Protein AF-A0A2T2R552-F1 (afdb_monomer_lite)

pLDDT: mean 92.94, std 11.58, range [40.0, 98.5]

Sequence (85 aa):
MRNLTITLTRLREEWRTDAEKQAKIQLVLNKIAAEEEIEPDEEELKKEVDAIKDEYESADEQQVRTYVATMLRNEKVFELLESQS

Structure (mmCI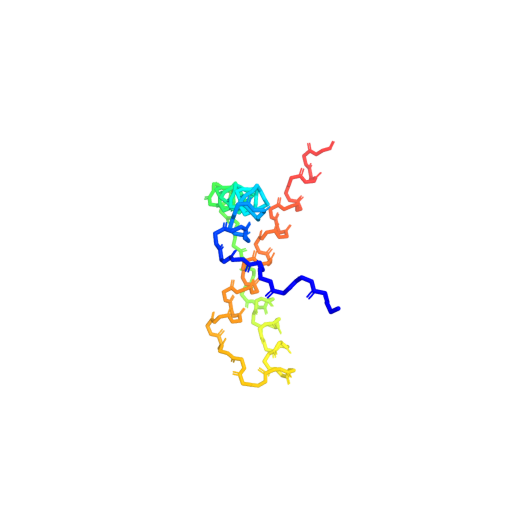F, N/CA/C/O backbone):
data_AF-A0A2T2R552-F1
#
_entry.id   AF-A0A2T2R552-F1
#
loop_
_atom_site.group_PDB
_atom_site.id
_atom_site.type_symbol
_atom_site.label_atom_id
_atom_site.label_alt_id
_atom_site.label_comp_id
_atom_site.label_asym_id
_atom_site.label_entity_id
_atom_site.label_seq_id
_atom_site.pdbx_PDB_ins_code
_atom_site.Cartn_x
_atom_site.Cartn_y
_atom_site.Cartn_z
_atom_site.occupancy
_atom_site.B_iso_or_equiv
_atom_site.auth_seq_id
_atom_site.auth_comp_id
_atom_site.auth_asym_id
_atom_site.auth_atom_id
_atom_site.pdbx_PDB_model_num
ATOM 1 N N . MET A 1 1 ? 27.005 15.249 -27.441 1.00 40.00 1 MET A N 1
ATOM 2 C CA . MET A 1 1 ? 26.276 13.982 -27.209 1.00 40.00 1 MET A CA 1
ATOM 3 C C . MET A 1 1 ? 26.223 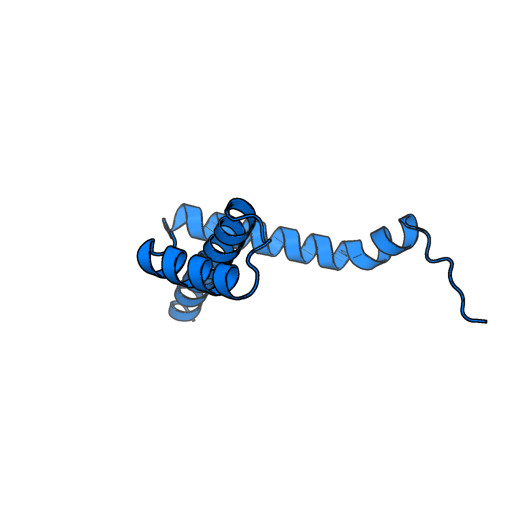13.757 -25.705 1.00 40.00 1 MET A C 1
ATOM 5 O O . MET A 1 1 ? 27.255 13.904 -25.067 1.00 40.00 1 MET A O 1
ATOM 9 N N . ARG A 1 2 ? 25.026 13.580 -25.130 1.00 47.19 2 ARG A N 1
ATOM 10 C CA . ARG A 1 2 ? 24.793 13.554 -23.671 1.00 47.19 2 ARG A CA 1
ATOM 11 C C . ARG A 1 2 ? 25.409 12.300 -23.041 1.00 47.19 2 ARG A C 1
ATOM 13 O O . ARG A 1 2 ? 25.344 11.233 -23.640 1.00 47.19 2 ARG A O 1
ATOM 20 N N . ASN A 1 3 ? 25.976 12.463 -21.847 1.00 51.94 3 ASN A N 1
ATOM 21 C CA . ASN A 1 3 ? 26.575 11.419 -21.012 1.00 51.94 3 ASN A CA 1
ATOM 22 C C . ASN A 1 3 ? 25.598 10.249 -20.796 1.00 51.94 3 ASN A C 1
ATOM 24 O O . ASN A 1 3 ? 24.663 10.370 -20.011 1.00 51.94 3 ASN A O 1
ATOM 28 N N . LEU A 1 4 ? 25.806 9.132 -21.496 1.00 58.97 4 LEU A N 1
ATOM 29 C CA . LEU A 1 4 ? 24.920 7.958 -21.502 1.00 58.97 4 LEU A CA 1
ATOM 30 C C . LEU A 1 4 ? 25.558 6.729 -20.836 1.00 58.97 4 LEU A C 1
ATOM 32 O O . LEU A 1 4 ? 25.359 5.599 -21.267 1.00 58.97 4 LEU A O 1
ATOM 36 N N . THR A 1 5 ? 26.298 6.935 -19.748 1.00 57.94 5 THR A N 1
ATOM 37 C CA . THR A 1 5 ? 26.854 5.817 -18.973 1.00 57.94 5 THR A CA 1
ATOM 38 C C . THR A 1 5 ? 26.539 5.996 -17.496 1.00 57.94 5 THR A C 1
ATOM 40 O O . THR A 1 5 ? 27.427 6.166 -16.666 1.00 57.94 5 THR A O 1
ATOM 43 N N . ILE A 1 6 ? 25.250 6.002 -17.148 1.00 65.56 6 ILE A N 1
ATOM 44 C CA . ILE A 1 6 ? 24.875 5.751 -15.756 1.00 65.56 6 ILE A CA 1
ATOM 45 C C . ILE A 1 6 ? 25.060 4.249 -15.539 1.00 65.56 6 ILE A C 1
ATOM 47 O O . ILE A 1 6 ? 24.258 3.433 -15.985 1.00 65.56 6 ILE A O 1
ATOM 51 N N . THR A 1 7 ? 26.178 3.869 -14.929 1.00 85.25 7 THR A N 1
ATOM 52 C CA . THR A 1 7 ? 26.446 2.475 -14.567 1.00 85.25 7 THR A CA 1
ATOM 53 C C . THR A 1 7 ? 25.401 2.007 -13.551 1.00 85.25 7 THR A C 1
ATOM 55 O O . THR A 1 7 ? 25.022 2.774 -12.669 1.00 85.25 7 THR A O 1
ATOM 58 N N . LEU A 1 8 ? 24.973 0.740 -13.616 1.00 84.88 8 LEU A N 1
ATOM 59 C CA . LEU A 1 8 ? 24.002 0.149 -12.676 1.00 84.88 8 LEU A CA 1
ATOM 60 C C . LEU A 1 8 ? 24.336 0.420 -11.197 1.00 84.88 8 LEU A C 1
ATOM 62 O O . LEU A 1 8 ? 23.433 0.617 -10.390 1.00 84.88 8 LEU A O 1
ATOM 66 N N . THR A 1 9 ? 25.622 0.459 -10.838 1.00 87.06 9 THR A N 1
ATOM 67 C CA . THR A 1 9 ? 26.091 0.811 -9.487 1.00 87.06 9 THR A CA 1
ATOM 68 C C . THR A 1 9 ? 25.642 2.206 -9.065 1.00 87.06 9 THR A C 1
ATOM 70 O O . THR A 1 9 ? 25.101 2.369 -7.978 1.00 87.06 9 THR A O 1
ATOM 73 N N . ARG A 1 10 ? 25.788 3.190 -9.954 1.00 89.38 10 ARG A N 1
ATOM 74 C CA . ARG A 1 10 ? 25.416 4.578 -9.686 1.00 89.38 10 ARG A CA 1
ATOM 75 C C . ARG A 1 10 ? 23.900 4.740 -9.554 1.00 89.38 10 ARG A C 1
ATOM 77 O O . ARG A 1 10 ? 23.458 5.415 -8.637 1.00 89.38 10 ARG A O 1
ATOM 84 N N . LEU A 1 11 ? 23.110 4.064 -10.398 1.00 90.44 11 LEU A N 1
ATOM 85 C CA . LEU A 1 11 ? 21.643 4.045 -10.248 1.00 90.44 11 LEU A CA 1
ATOM 86 C C . LEU A 1 11 ? 21.219 3.481 -8.888 1.00 90.44 11 LEU A C 1
ATOM 88 O O . LEU A 1 11 ? 20.338 4.033 -8.238 1.00 90.44 11 LEU A O 1
ATOM 92 N N . ARG A 1 12 ? 21.856 2.394 -8.435 1.00 89.56 12 ARG A N 1
ATOM 93 C CA . ARG A 1 12 ? 21.559 1.806 -7.121 1.00 89.56 12 ARG A CA 1
ATOM 94 C C . ARG A 1 12 ? 21.892 2.749 -5.975 1.00 89.56 12 ARG A C 1
ATOM 96 O O . ARG A 1 12 ? 21.126 2.803 -5.025 1.00 89.56 12 ARG A O 1
ATOM 103 N N . GLU A 1 13 ? 23.016 3.455 -6.048 1.00 92.75 13 GLU A N 1
ATOM 104 C CA . GLU A 1 13 ? 23.405 4.439 -5.033 1.00 92.75 13 GLU A CA 1
ATOM 105 C C . GLU A 1 13 ? 22.431 5.619 -4.997 1.00 92.75 13 GLU A C 1
ATOM 107 O O . GLU A 1 13 ? 21.970 5.991 -3.921 1.00 92.75 13 GLU A O 1
ATOM 112 N N . GLU A 1 14 ? 22.067 6.153 -6.166 1.00 93.00 14 GLU A N 1
ATOM 113 C CA . GLU A 1 14 ? 21.135 7.278 -6.291 1.00 93.00 14 GLU A CA 1
ATOM 114 C C . GLU A 1 14 ? 19.730 6.918 -5.777 1.00 93.00 14 GLU A C 1
ATOM 116 O O . GLU A 1 14 ? 19.113 7.721 -5.082 1.00 93.00 14 GLU A O 1
ATOM 121 N N . TRP A 1 15 ? 19.232 5.707 -6.050 1.00 95.56 15 TRP A N 1
ATOM 122 C CA . TRP A 1 15 ? 17.882 5.282 -5.643 1.00 95.56 15 TRP A CA 1
ATOM 123 C C . TRP A 1 15 ? 17.809 4.637 -4.259 1.00 95.56 15 TRP A C 1
ATOM 125 O O . TRP A 1 15 ? 16.714 4.343 -3.777 1.00 95.56 15 TRP A O 1
ATOM 135 N N . ARG A 1 16 ? 18.949 4.395 -3.602 1.00 95.62 16 ARG A N 1
ATOM 136 C CA . ARG A 1 16 ? 18.996 3.659 -2.332 1.00 95.62 16 ARG A CA 1
ATOM 137 C C . ARG A 1 16 ? 18.118 4.298 -1.263 1.00 95.62 16 ARG A C 1
ATOM 139 O O .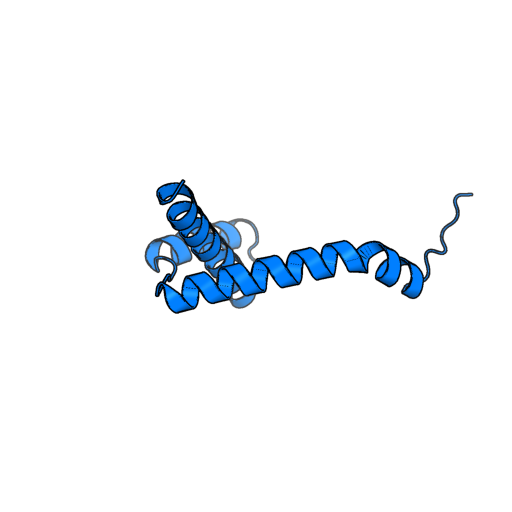 ARG A 1 16 ? 17.350 3.596 -0.614 1.00 95.62 16 ARG A O 1
ATOM 146 N N . THR A 1 17 ? 18.219 5.612 -1.093 1.00 96.69 17 THR A N 1
ATOM 147 C CA . THR A 1 17 ? 17.481 6.340 -0.053 1.00 96.69 17 THR A CA 1
ATOM 148 C C . THR A 1 17 ? 15.969 6.237 -0.256 1.00 96.69 17 THR A C 1
ATOM 150 O O . THR A 1 17 ? 15.237 5.972 0.698 1.00 96.69 17 THR A O 1
ATOM 153 N N . ASP A 1 18 ? 15.500 6.379 -1.496 1.00 97.25 18 ASP A N 1
ATOM 154 C CA . ASP A 1 18 ? 14.074 6.292 -1.822 1.00 97.25 18 ASP A CA 1
ATOM 155 C C . ASP A 1 18 ? 13.555 4.859 -1.685 1.00 97.25 18 ASP A C 1
ATOM 157 O O . ASP A 1 18 ? 12.492 4.638 -1.103 1.00 97.25 18 ASP A O 1
ATOM 161 N N . ALA A 1 19 ? 14.335 3.869 -2.129 1.00 97.06 19 ALA A N 1
ATOM 162 C CA . ALA A 1 19 ? 14.006 2.458 -1.957 1.00 97.06 19 ALA A CA 1
ATOM 163 C C . ALA A 1 19 ? 13.933 2.063 -0.472 1.00 97.06 19 ALA A C 1
ATOM 165 O O . ALA A 1 19 ? 13.008 1.363 -0.061 1.00 97.06 19 ALA A O 1
ATOM 166 N N . GLU A 1 20 ? 14.870 2.541 0.354 1.00 98.12 20 GLU A N 1
ATOM 167 C CA . GLU A 1 20 ? 14.850 2.319 1.802 1.00 98.12 20 GLU A CA 1
ATOM 168 C C . GLU A 1 20 ? 13.633 2.978 2.460 1.00 98.12 20 GLU A C 1
ATOM 170 O O . GLU A 1 20 ? 13.003 2.372 3.331 1.00 98.12 20 GLU A O 1
ATOM 175 N N . LYS A 1 21 ? 13.270 4.197 2.043 1.00 98.06 21 LYS A N 1
ATOM 176 C CA . LYS A 1 21 ? 12.060 4.877 2.520 1.00 98.06 21 LYS A CA 1
ATOM 177 C C . LYS A 1 21 ? 10.805 4.082 2.155 1.00 98.06 21 LYS A C 1
ATOM 179 O O . LYS A 1 21 ? 9.985 3.825 3.033 1.00 98.06 21 LYS A O 1
ATOM 184 N N . GLN A 1 22 ? 10.687 3.646 0.902 1.00 97.44 22 GLN A N 1
ATOM 185 C CA . GLN A 1 22 ? 9.543 2.869 0.426 1.00 97.44 22 GLN A CA 1
ATOM 186 C C . GLN A 1 22 ? 9.418 1.532 1.164 1.00 97.44 22 GLN A C 1
ATOM 188 O O . GLN A 1 22 ? 8.330 1.171 1.609 1.00 97.44 22 GLN A O 1
ATOM 193 N N . ALA A 1 23 ? 10.534 0.822 1.355 1.00 97.75 23 ALA A N 1
ATOM 194 C CA . ALA A 1 23 ? 10.552 -0.438 2.089 1.00 97.75 23 ALA A CA 1
ATOM 195 C C . ALA A 1 23 ? 10.089 -0.253 3.539 1.00 97.75 23 ALA A C 1
ATOM 197 O O . ALA A 1 23 ? 9.264 -1.023 4.026 1.00 97.75 23 ALA A O 1
ATOM 198 N N . LYS A 1 24 ? 10.571 0.792 4.224 1.00 98.38 24 LYS A N 1
ATOM 199 C CA . LYS A 1 24 ? 10.146 1.105 5.595 1.00 98.38 24 LYS A CA 1
ATOM 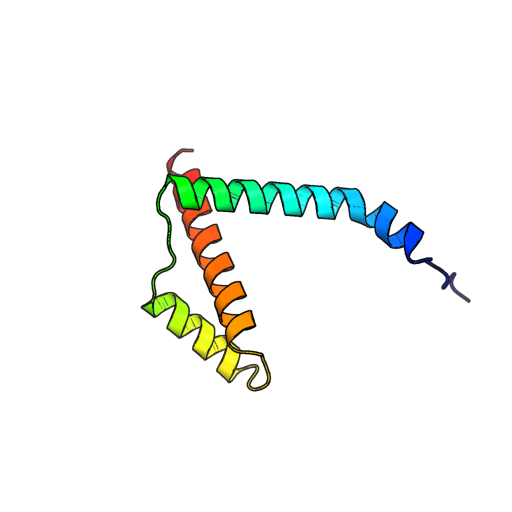200 C C . LYS A 1 24 ? 8.655 1.417 5.670 1.00 98.38 24 LYS A C 1
ATOM 202 O O . LYS A 1 24 ? 7.987 0.868 6.537 1.00 98.38 24 LYS A O 1
ATOM 207 N N . ILE A 1 25 ? 8.137 2.246 4.761 1.00 97.94 25 ILE A N 1
ATOM 208 C CA . ILE A 1 25 ? 6.705 2.576 4.711 1.00 97.94 25 ILE A CA 1
ATOM 209 C C . ILE A 1 25 ? 5.881 1.300 4.539 1.00 97.94 25 ILE A C 1
ATOM 211 O O . ILE A 1 25 ? 4.996 1.042 5.347 1.00 97.94 25 ILE A O 1
ATOM 215 N N . GLN A 1 26 ? 6.210 0.460 3.555 1.00 97.56 26 GLN A N 1
ATOM 216 C CA . GLN A 1 26 ? 5.441 -0.759 3.312 1.00 97.56 26 GLN A CA 1
ATOM 217 C C . GLN A 1 26 ? 5.505 -1.733 4.496 1.00 97.56 26 GLN A C 1
ATOM 219 O O . GLN A 1 26 ? 4.495 -2.342 4.837 1.00 97.56 26 GLN A O 1
ATOM 224 N N . LEU A 1 27 ? 6.666 -1.872 5.148 1.00 98.31 27 LEU A N 1
ATOM 225 C CA . LEU A 1 27 ? 6.801 -2.704 6.347 1.00 98.31 27 LEU A CA 1
ATOM 226 C C . LEU A 1 27 ? 5.929 -2.195 7.499 1.00 98.31 27 LEU A C 1
ATOM 228 O O . LEU A 1 27 ? 5.292 -3.003 8.170 1.00 98.31 27 LEU A O 1
ATOM 232 N N . VAL A 1 28 ? 5.879 -0.878 7.711 1.00 98.38 28 VAL A N 1
ATOM 233 C CA . VAL A 1 28 ? 5.039 -0.262 8.747 1.00 98.38 28 VAL A CA 1
ATOM 234 C C . VAL A 1 28 ? 3.556 -0.454 8.432 1.00 98.38 28 VAL A C 1
ATOM 236 O O . VAL A 1 28 ? 2.829 -0.939 9.291 1.00 98.38 28 VAL A O 1
ATOM 239 N N . LEU A 1 29 ? 3.114 -0.166 7.203 1.00 98.25 29 LEU A N 1
ATOM 240 C CA . LEU A 1 29 ? 1.715 -0.354 6.793 1.00 98.25 29 LEU A CA 1
ATOM 241 C C . LEU A 1 29 ? 1.278 -1.819 6.925 1.00 98.25 29 LEU A C 1
ATOM 243 O O . LEU A 1 29 ? 0.217 -2.097 7.474 1.00 98.25 29 LEU A O 1
ATOM 247 N N . ASN A 1 30 ? 2.125 -2.763 6.501 1.00 97.50 30 ASN A N 1
ATOM 248 C CA . ASN A 1 30 ? 1.853 -4.194 6.655 1.00 97.50 30 ASN A CA 1
ATOM 249 C C . ASN A 1 30 ? 1.740 -4.601 8.125 1.00 97.50 30 ASN A C 1
ATOM 251 O O . ASN A 1 30 ? 0.917 -5.446 8.466 1.00 97.50 30 ASN A O 1
ATOM 255 N N . LYS A 1 31 ? 2.594 -4.035 8.985 1.00 98.50 31 LYS A N 1
ATOM 256 C CA . LYS A 1 31 ? 2.593 -4.341 10.413 1.00 98.50 31 LYS A CA 1
ATOM 257 C C . LYS A 1 31 ? 1.323 -3.828 11.088 1.00 98.50 31 LYS A C 1
ATOM 259 O O . LYS A 1 31 ? 0.726 -4.593 11.833 1.00 98.50 31 LYS A O 1
ATOM 264 N N . ILE A 1 32 ? 0.903 -2.600 10.778 1.00 98.38 32 ILE A N 1
ATOM 265 C CA . ILE A 1 32 ? -0.353 -2.026 11.281 1.00 98.38 32 ILE A CA 1
ATOM 266 C C . ILE A 1 32 ? -1.535 -2.871 10.812 1.00 98.38 32 ILE A C 1
ATOM 268 O O . ILE A 1 32 ? -2.317 -3.321 11.637 1.00 98.38 32 ILE A O 1
ATOM 272 N N . ALA A 1 33 ? -1.622 -3.168 9.512 1.00 98.25 33 ALA A N 1
ATOM 273 C CA . ALA A 1 33 ? -2.721 -3.973 8.987 1.00 98.25 33 ALA A CA 1
ATOM 274 C C . ALA A 1 33 ? -2.821 -5.353 9.657 1.00 98.25 33 ALA A C 1
ATOM 276 O O . ALA A 1 33 ? -3.917 -5.816 9.938 1.00 98.25 33 ALA A O 1
ATOM 277 N N . ALA A 1 34 ? -1.685 -5.994 9.950 1.00 98.12 34 ALA A N 1
ATOM 278 C CA . ALA A 1 34 ? -1.668 -7.281 10.639 1.00 98.12 34 ALA A CA 1
ATOM 279 C C . ALA A 1 34 ? -2.063 -7.192 12.125 1.00 98.12 34 ALA A C 1
ATOM 281 O O . ALA A 1 34 ? -2.626 -8.144 12.650 1.00 98.12 34 ALA A O 1
ATOM 282 N N . GLU A 1 35 ? -1.727 -6.100 12.819 1.00 98.31 35 GLU A N 1
ATOM 283 C CA . GLU A 1 35 ? -2.093 -5.905 14.232 1.00 98.31 35 GLU A CA 1
ATOM 284 C C . GLU A 1 35 ? -3.559 -5.503 14.408 1.00 98.31 35 GLU A C 1
ATOM 286 O O . GLU A 1 35 ? -4.181 -5.905 15.386 1.00 98.31 35 GLU A O 1
ATOM 291 N N . GLU A 1 36 ? -4.103 -4.766 13.444 1.00 97.75 36 GLU A N 1
ATOM 292 C CA . GLU A 1 36 ? -5.479 -4.257 13.443 1.00 97.75 36 GLU A CA 1
ATOM 293 C C . GLU A 1 36 ? -6.443 -5.154 12.642 1.00 97.75 36 GLU A C 1
ATOM 295 O O . GLU A 1 36 ? -7.593 -4.787 12.425 1.00 97.75 36 GLU A O 1
ATOM 300 N N . GLU A 1 37 ? -5.968 -6.318 12.178 1.00 97.12 37 GLU A N 1
ATOM 301 C CA . GLU A 1 37 ? -6.733 -7.298 11.389 1.00 97.12 37 GLU A CA 1
ATOM 302 C C . GLU A 1 37 ? -7.428 -6.682 10.153 1.00 97.12 37 GLU A C 1
ATOM 304 O O . GLU A 1 37 ? -8.550 -7.037 9.790 1.00 97.12 37 GLU A O 1
ATOM 309 N N . ILE A 1 38 ? -6.747 -5.742 9.488 1.00 97.25 38 ILE A N 1
ATOM 310 C CA . ILE A 1 38 ? -7.251 -5.047 8.301 1.00 97.25 38 ILE A CA 1
ATOM 311 C C . ILE A 1 38 ? -7.020 -5.910 7.063 1.00 97.25 38 ILE A C 1
ATOM 313 O O . ILE A 1 38 ? -5.887 -6.071 6.595 1.00 97.25 38 ILE A O 1
ATOM 317 N N . GLU A 1 39 ? -8.118 -6.366 6.473 1.00 94.50 39 GLU A N 1
ATOM 318 C CA . GLU A 1 39 ? -8.151 -7.048 5.183 1.00 94.50 39 GLU A CA 1
ATOM 319 C C . GLU A 1 39 ? -9.020 -6.263 4.185 1.00 94.50 39 GLU A C 1
ATOM 321 O O . GLU A 1 39 ? -9.990 -5.614 4.589 1.00 94.50 39 GLU A O 1
ATOM 326 N N . PRO A 1 40 ? -8.677 -6.276 2.884 1.00 92.31 40 PRO A N 1
ATOM 327 C CA . PRO A 1 40 ? -9.511 -5.664 1.859 1.00 92.31 40 PRO A CA 1
ATOM 328 C C . PRO A 1 40 ? -10.829 -6.431 1.703 1.00 92.31 40 PRO A C 1
ATOM 330 O O . PRO A 1 40 ? -10.866 -7.656 1.826 1.00 92.31 40 PRO A O 1
ATOM 333 N N . ASP A 1 41 ? -11.902 -5.708 1.386 1.00 94.81 41 ASP A N 1
ATOM 334 C CA . ASP A 1 41 ? -13.189 -6.318 1.067 1.00 94.81 41 ASP A CA 1
ATOM 335 C C . ASP A 1 41 ? -13.085 -7.166 -0.214 1.00 94.81 41 ASP A C 1
ATOM 337 O O . ASP A 1 41 ? -12.511 -6.740 -1.218 1.00 94.81 41 ASP A O 1
ATOM 341 N N . GLU A 1 42 ? -13.614 -8.391 -0.176 1.00 94.94 42 GLU A N 1
ATOM 342 C CA . GLU A 1 42 ? -13.507 -9.350 -1.284 1.00 94.94 42 GLU A CA 1
ATOM 343 C C . GLU A 1 42 ? -14.299 -8.900 -2.525 1.00 94.94 42 GLU A C 1
ATOM 345 O O . GLU A 1 42 ? -13.850 -9.135 -3.652 1.00 94.94 42 GLU A O 1
ATOM 350 N N . GLU A 1 43 ? -15.454 -8.247 -2.348 1.00 96.62 43 GLU A N 1
ATOM 351 C CA . GLU A 1 43 ? -16.268 -7.763 -3.469 1.00 96.62 43 GLU A CA 1
ATOM 352 C C . GLU A 1 43 ? -15.608 -6.556 -4.140 1.00 96.62 43 GLU A C 1
ATOM 354 O O . GLU A 1 43 ? -15.512 -6.506 -5.371 1.00 96.62 43 GLU A O 1
ATOM 359 N N . GLU A 1 44 ? -15.099 -5.615 -3.343 1.00 96.38 44 GLU A N 1
ATOM 360 C CA . GLU A 1 44 ? -14.344 -4.458 -3.820 1.00 96.38 44 GLU A CA 1
ATOM 361 C C . GLU A 1 44 ? -13.048 -4.885 -4.519 1.00 96.38 44 GLU A C 1
ATOM 363 O O . GLU A 1 44 ? -12.783 -4.461 -5.645 1.00 96.38 44 GLU A O 1
ATOM 368 N N . LEU A 1 45 ? -12.287 -5.806 -3.916 1.00 97.06 45 LEU A N 1
ATOM 369 C CA . LEU A 1 45 ? -11.082 -6.374 -4.517 1.00 97.06 45 LEU A CA 1
ATOM 370 C C . LEU A 1 45 ? -11.386 -6.990 -5.883 1.00 97.06 45 LEU A C 1
ATOM 372 O O . LEU A 1 45 ? -10.678 -6.718 -6.851 1.00 97.06 45 LEU A O 1
ATOM 376 N N . LYS A 1 46 ? -12.439 -7.807 -5.979 1.00 97.44 46 LYS A N 1
ATOM 377 C CA . LYS A 1 46 ? -12.833 -8.432 -7.243 1.00 97.44 46 LYS A CA 1
ATOM 378 C C . LYS A 1 46 ? -13.213 -7.384 -8.288 1.00 97.44 46 LYS A C 1
ATOM 380 O O . LYS A 1 46 ? -12.749 -7.468 -9.421 1.00 97.44 46 LYS A O 1
ATOM 385 N N . LYS A 1 47 ? -14.024 -6.393 -7.909 1.00 98.00 47 LYS A N 1
ATOM 386 C CA . LYS A 1 47 ? -14.466 -5.314 -8.800 1.00 98.00 47 LYS A CA 1
ATOM 387 C C . LYS A 1 47 ? -13.285 -4.554 -9.408 1.00 98.00 47 LYS A C 1
ATOM 389 O O . LYS A 1 47 ? -13.269 -4.322 -10.613 1.00 98.00 47 LYS A O 1
ATOM 394 N N . GLU A 1 48 ? -12.303 -4.185 -8.592 1.00 97.31 48 GLU A N 1
ATOM 395 C CA . GLU A 1 48 ? -11.133 -3.431 -9.052 1.00 97.31 48 GLU A CA 1
ATOM 396 C C . GLU A 1 48 ? -10.157 -4.305 -9.863 1.00 97.31 48 GLU A C 1
ATOM 398 O O . GLU A 1 48 ? -9.579 -3.844 -10.848 1.00 97.31 48 GLU A O 1
ATOM 403 N N . VAL A 1 49 ? -10.005 -5.591 -9.516 1.00 97.69 49 VAL A N 1
ATOM 404 C CA . VAL A 1 49 ? -9.219 -6.546 -10.320 1.00 97.69 49 VAL A CA 1
ATOM 405 C C . VAL A 1 49 ? -9.833 -6.738 -11.705 1.00 97.69 49 VAL A C 1
ATOM 407 O O . VAL A 1 49 ? -9.105 -6.662 -12.697 1.00 97.69 49 VAL A O 1
ATOM 410 N N . ASP A 1 50 ? -11.150 -6.951 -11.775 1.00 97.00 50 ASP A N 1
ATOM 411 C CA . ASP A 1 50 ? -11.887 -7.108 -13.032 1.00 97.00 50 ASP A CA 1
ATOM 412 C C . ASP A 1 50 ? -11.725 -5.842 -13.899 1.00 97.00 50 ASP A C 1
ATOM 414 O O . ASP A 1 50 ? -11.365 -5.941 -15.069 1.00 97.00 50 ASP A O 1
ATOM 418 N N . ALA A 1 51 ? -11.851 -4.647 -13.307 1.00 97.12 51 ALA A N 1
ATOM 419 C CA . ALA A 1 51 ? -11.672 -3.376 -14.014 1.00 97.12 51 ALA A CA 1
ATOM 420 C C . ALA A 1 51 ? -10.269 -3.213 -14.637 1.00 97.12 51 ALA A C 1
ATOM 422 O O . ALA A 1 51 ? -10.144 -2.794 -15.788 1.00 97.12 51 ALA A O 1
ATOM 423 N N . ILE A 1 52 ? -9.203 -3.575 -13.911 1.00 96.44 52 ILE A N 1
ATOM 424 C CA . ILE A 1 52 ? -7.833 -3.534 -14.454 1.00 96.44 52 ILE A CA 1
ATOM 425 C C . ILE A 1 52 ? -7.654 -4.579 -15.559 1.00 96.44 52 ILE A C 1
ATOM 427 O O . ILE A 1 52 ? -6.964 -4.323 -16.546 1.00 96.44 52 ILE A O 1
ATOM 431 N N . LYS A 1 53 ? -8.254 -5.762 -15.411 1.00 96.19 53 LYS A N 1
ATOM 432 C CA . LYS A 1 53 ? -8.171 -6.837 -16.407 1.00 96.19 53 LYS A CA 1
ATOM 433 C C . LYS A 1 53 ? -8.937 -6.520 -17.687 1.00 96.19 53 LYS A C 1
ATOM 435 O O . LYS A 1 53 ? -8.475 -6.938 -18.746 1.00 96.19 53 LYS A O 1
ATOM 440 N N . ASP A 1 54 ? -10.022 -5.759 -17.604 1.00 96.50 54 ASP A N 1
ATOM 441 C CA . ASP A 1 54 ? -10.761 -5.272 -18.770 1.00 96.50 54 ASP A CA 1
ATOM 442 C C . ASP A 1 54 ? -9.929 -4.271 -19.592 1.00 96.50 54 ASP A C 1
ATOM 444 O O . ASP A 1 54 ? -9.967 -4.289 -20.822 1.00 96.50 54 ASP A O 1
ATOM 448 N N . GLU A 1 55 ? -9.137 -3.415 -18.938 1.00 96.69 55 GLU A N 1
ATOM 449 C CA . GLU A 1 55 ? -8.242 -2.474 -19.631 1.00 96.69 55 GLU A CA 1
ATOM 450 C C . GLU A 1 55 ? -6.940 -3.147 -20.107 1.00 96.69 55 GLU A C 1
ATOM 452 O O . GLU A 1 55 ? -6.414 -2.834 -21.179 1.00 96.69 55 GLU A O 1
ATOM 457 N N . TYR A 1 56 ? -6.429 -4.106 -19.330 1.00 95.38 56 TYR A N 1
ATOM 458 C CA . TYR A 1 56 ? -5.163 -4.795 -19.565 1.00 95.38 56 TYR A CA 1
ATOM 459 C C . TYR A 1 56 ? -5.355 -6.317 -19.571 1.00 95.38 56 TYR A C 1
ATOM 461 O O . TYR A 1 56 ? -4.878 -7.027 -18.683 1.00 95.38 56 TYR A O 1
ATOM 469 N N . GLU A 1 57 ? -5.996 -6.848 -20.615 1.00 93.19 57 GLU A N 1
ATOM 470 C CA . GLU A 1 57 ? -6.331 -8.280 -20.724 1.00 93.19 57 GLU A CA 1
ATOM 471 C C . GLU A 1 57 ? -5.116 -9.209 -20.543 1.00 93.19 57 GLU A C 1
ATOM 473 O O . GLU A 1 57 ? -5.221 -10.273 -19.927 1.00 93.19 57 GLU A O 1
ATOM 478 N N . SER A 1 58 ? -3.935 -8.797 -21.021 1.00 94.81 58 SER A N 1
ATOM 479 C CA . SER A 1 58 ? -2.690 -9.569 -20.909 1.00 94.81 58 SER A CA 1
ATOM 480 C C . SER A 1 58 ? -2.007 -9.481 -19.540 1.00 94.81 58 SER A C 1
ATOM 482 O O . SER A 1 58 ? -0.978 -10.128 -19.343 1.00 94.81 58 SER A O 1
ATOM 484 N N . ALA A 1 59 ? -2.512 -8.658 -18.616 1.00 95.44 59 ALA A N 1
ATOM 485 C CA . ALA A 1 59 ? -1.956 -8.556 -17.274 1.00 95.44 59 ALA A CA 1
ATOM 486 C C . ALA A 1 59 ? -2.153 -9.874 -16.514 1.00 95.44 59 ALA A C 1
ATOM 488 O O . ALA A 1 59 ? -3.216 -10.501 -16.568 1.00 95.44 59 ALA A O 1
ATOM 489 N N . ASP A 1 60 ? -1.114 -10.299 -15.804 1.00 97.06 60 ASP A N 1
ATOM 490 C CA . ASP A 1 60 ? -1.164 -11.488 -14.962 1.00 97.06 60 ASP A CA 1
ATOM 491 C C . ASP A 1 60 ? -2.113 -11.258 -13.779 1.00 97.06 60 ASP A C 1
ATOM 493 O O . ASP A 1 60 ? -1.931 -10.332 -12.988 1.00 97.06 60 ASP A O 1
ATOM 497 N N . GLU A 1 61 ? -3.133 -12.105 -13.665 1.00 95.06 61 GLU A N 1
ATOM 498 C CA . GLU A 1 61 ? -4.226 -11.940 -12.702 1.00 95.06 61 GLU A CA 1
ATOM 499 C C . 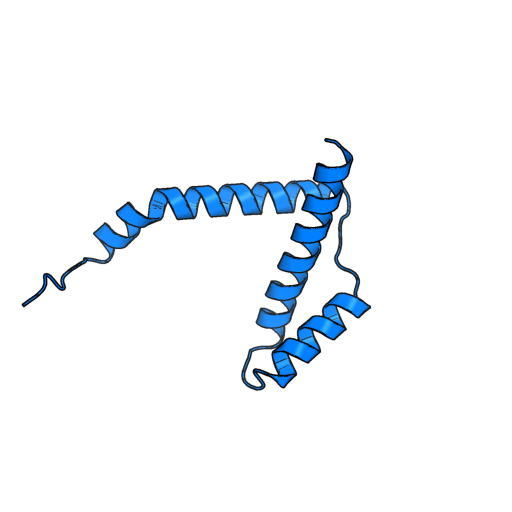GLU A 1 61 ? -3.725 -11.932 -11.256 1.00 95.06 61 GLU A C 1
ATOM 501 O O . GLU A 1 61 ? -4.145 -11.101 -10.453 1.00 95.06 61 GLU A O 1
ATOM 506 N N . GLN A 1 62 ? -2.767 -12.802 -10.928 1.00 96.50 62 GLN A N 1
ATOM 507 C CA . GLN A 1 62 ? -2.226 -12.889 -9.577 1.00 96.50 62 GLN A CA 1
ATOM 508 C C . GLN A 1 62 ? -1.465 -11.615 -9.188 1.00 96.50 62 GLN A C 1
ATOM 510 O O . GLN A 1 62 ? -1.585 -11.143 -8.052 1.00 96.50 62 GLN A O 1
ATOM 515 N N . GLN A 1 63 ? -0.692 -11.042 -10.113 1.00 97.25 63 GLN A N 1
ATOM 516 C CA . GLN A 1 63 ? -0.019 -9.761 -9.898 1.00 97.25 63 GLN A CA 1
ATOM 517 C C . GLN A 1 63 ? -1.017 -8.614 -9.734 1.00 97.25 63 GLN A C 1
ATOM 519 O O . GLN A 1 63 ? -0.863 -7.826 -8.800 1.00 97.25 63 GLN A O 1
ATOM 524 N N . VAL A 1 64 ? -2.060 -8.556 -10.570 1.00 97.75 64 VAL A N 1
ATOM 525 C CA . VAL A 1 64 ? -3.126 -7.547 -10.449 1.00 97.75 64 VAL A CA 1
ATOM 526 C C . VAL A 1 64 ? -3.818 -7.668 -9.093 1.00 97.75 64 VAL A C 1
ATOM 528 O O . VAL A 1 64 ? -3.878 -6.690 -8.351 1.00 97.75 64 VAL A O 1
ATOM 531 N N . ARG A 1 65 ? -4.239 -8.876 -8.701 1.00 97.50 65 ARG A N 1
ATOM 532 C CA . ARG A 1 65 ? -4.871 -9.123 -7.398 1.00 97.50 65 ARG A CA 1
ATOM 533 C C . ARG A 1 65 ? -3.974 -8.712 -6.237 1.00 97.50 65 ARG A C 1
ATOM 535 O O . ARG A 1 65 ? -4.443 -8.079 -5.299 1.00 97.50 65 ARG A O 1
ATOM 542 N N . THR A 1 66 ? -2.683 -9.036 -6.299 1.00 97.06 66 THR A N 1
ATOM 543 C CA . THR A 1 66 ? -1.718 -8.669 -5.249 1.00 97.06 66 THR A CA 1
ATOM 544 C C . THR A 1 66 ? -1.558 -7.152 -5.139 1.00 97.06 66 THR A C 1
ATOM 546 O O . THR A 1 66 ? -1.510 -6.613 -4.030 1.00 97.06 66 THR A O 1
ATOM 549 N N . TYR A 1 67 ? -1.492 -6.458 -6.277 1.00 96.94 67 TYR A N 1
ATOM 550 C CA . TYR A 1 67 ? -1.400 -5.003 -6.328 1.00 96.94 67 TYR A CA 1
ATOM 551 C C . TYR A 1 67 ? -2.647 -4.339 -5.734 1.00 96.94 67 TYR A C 1
ATOM 553 O O . TYR A 1 67 ? -2.520 -3.545 -4.802 1.00 96.94 67 TYR A O 1
ATOM 561 N N . VAL A 1 68 ? -3.837 -4.718 -6.210 1.00 98.00 68 VAL A N 1
ATOM 562 C CA . VAL A 1 68 ? -5.113 -4.150 -5.751 1.00 98.00 68 VAL A CA 1
ATOM 563 C C . VAL A 1 68 ? -5.331 -4.430 -4.266 1.00 98.00 68 VAL A C 1
ATOM 565 O O . VAL A 1 68 ? -5.631 -3.509 -3.512 1.00 98.00 68 VAL A O 1
ATOM 568 N N . ALA A 1 69 ? -5.088 -5.661 -3.807 1.00 97.62 69 ALA A N 1
ATOM 569 C CA . ALA A 1 69 ? -5.212 -6.004 -2.391 1.00 97.62 69 ALA A CA 1
ATOM 570 C C . ALA A 1 69 ? -4.272 -5.162 -1.513 1.00 97.62 69 ALA A C 1
ATOM 572 O O . ALA A 1 69 ? -4.666 -4.689 -0.449 1.00 97.62 69 ALA A O 1
ATOM 573 N N . THR A 1 70 ? -3.034 -4.934 -1.966 1.00 97.06 70 THR A N 1
ATOM 574 C CA . THR A 1 70 ? -2.078 -4.080 -1.245 1.00 97.06 70 THR A CA 1
ATOM 575 C C . THR A 1 70 ? -2.551 -2.628 -1.206 1.00 97.06 70 THR A C 1
ATOM 577 O O . THR A 1 70 ? -2.437 -1.983 -0.167 1.00 97.06 70 THR A O 1
ATOM 580 N N . MET A 1 71 ? -3.083 -2.119 -2.318 1.00 97.69 71 MET A N 1
ATOM 581 C CA . MET A 1 71 ? -3.600 -0.756 -2.429 1.00 97.69 71 MET A CA 1
ATOM 582 C C . MET A 1 71 ? -4.782 -0.522 -1.482 1.00 97.69 71 MET A C 1
ATOM 584 O O . MET A 1 71 ? -4.690 0.360 -0.632 1.00 97.69 71 MET A O 1
ATOM 588 N N . LEU A 1 72 ? -5.826 -1.352 -1.570 1.00 98.00 72 LEU A N 1
ATOM 589 C CA . LEU A 1 72 ? -7.032 -1.245 -0.740 1.00 98.00 72 LEU A CA 1
ATOM 590 C C . LEU A 1 72 ? -6.703 -1.373 0.752 1.00 98.00 72 LEU A C 1
ATOM 592 O O . LEU A 1 72 ? -7.158 -0.584 1.575 1.00 98.00 72 LEU A O 1
ATOM 596 N N . ARG A 1 73 ? -5.838 -2.324 1.120 1.00 98.06 73 ARG A N 1
ATOM 597 C CA . ARG A 1 73 ? -5.403 -2.473 2.513 1.00 98.06 73 ARG A CA 1
ATOM 598 C C . ARG A 1 73 ? -4.638 -1.248 3.012 1.00 98.06 73 ARG A C 1
ATOM 600 O O . ARG A 1 73 ? -4.856 -0.812 4.138 1.00 98.06 73 ARG A O 1
ATOM 607 N N . ASN A 1 74 ? -3.734 -0.694 2.199 1.00 97.94 74 ASN A N 1
ATOM 608 C CA . ASN A 1 74 ? -3.005 0.520 2.565 1.00 97.94 74 ASN A CA 1
ATOM 609 C C . ASN A 1 74 ? -3.970 1.705 2.755 1.00 97.94 74 ASN A C 1
ATOM 611 O O . ASN A 1 74 ? -3.795 2.462 3.704 1.00 97.94 74 ASN A O 1
ATOM 615 N N . GLU A 1 75 ? -4.989 1.844 1.901 1.00 97.38 75 GLU A N 1
ATOM 616 C CA . GLU A 1 75 ? -6.044 2.858 2.039 1.00 97.38 75 GLU A CA 1
ATOM 617 C C . GLU A 1 75 ? -6.781 2.727 3.377 1.00 97.38 75 GLU A C 1
ATOM 619 O O . GLU A 1 75 ? -6.853 3.698 4.127 1.00 97.38 75 GLU A O 1
ATOM 624 N N . LYS A 1 76 ? -7.191 1.512 3.761 1.00 97.62 76 LYS A N 1
ATOM 625 C CA . LYS A 1 76 ? -7.810 1.254 5.073 1.00 97.62 76 LYS A CA 1
ATOM 626 C C . LYS A 1 76 ? -6.905 1.571 6.259 1.00 97.62 76 LYS A C 1
ATOM 628 O O . LYS A 1 76 ? -7.371 2.106 7.263 1.00 97.62 76 LYS A O 1
ATOM 633 N N . VAL A 1 77 ? -5.606 1.297 6.150 1.00 98.19 77 VAL A N 1
ATOM 634 C CA . VAL A 1 77 ? -4.640 1.713 7.178 1.00 98.19 77 VAL A CA 1
ATOM 635 C C . VAL A 1 77 ? -4.582 3.240 7.285 1.00 98.19 77 VAL A C 1
ATOM 637 O O . VAL A 1 77 ? -4.534 3.764 8.396 1.00 98.19 77 VAL A O 1
ATOM 640 N N . PHE A 1 78 ? -4.598 3.969 6.166 1.00 97.69 78 PHE A N 1
ATOM 641 C CA . PHE A 1 78 ? -4.612 5.432 6.202 1.00 97.69 78 PHE A CA 1
ATOM 642 C C . PHE A 1 78 ? -5.910 5.984 6.799 1.00 97.69 78 PHE A C 1
ATOM 644 O O . PHE A 1 78 ? -5.821 6.823 7.692 1.00 97.69 78 PHE A O 1
ATOM 651 N N . GLU A 1 79 ? -7.079 5.462 6.410 1.00 97.19 79 GLU A N 1
ATOM 652 C CA . GLU A 1 79 ? -8.375 5.818 7.014 1.00 97.19 79 GLU A CA 1
ATOM 653 C C . GLU A 1 79 ? -8.347 5.645 8.546 1.00 97.19 79 GLU A C 1
ATOM 655 O O . GLU A 1 79 ? -8.764 6.533 9.296 1.00 97.19 79 GLU A O 1
ATOM 660 N N . LEU A 1 80 ? -7.793 4.524 9.030 1.00 97.38 80 LEU A N 1
ATOM 661 C CA . LEU A 1 80 ? -7.626 4.269 10.461 1.00 97.38 80 LEU A CA 1
ATOM 662 C C . LEU A 1 80 ? -6.729 5.321 11.133 1.00 97.38 80 LEU A C 1
ATOM 664 O O . LEU A 1 80 ? -7.073 5.825 12.203 1.00 97.38 80 LEU A O 1
ATOM 668 N N . LEU A 1 81 ? -5.572 5.637 10.550 1.00 97.12 81 LEU A N 1
ATOM 669 C CA . LEU A 1 81 ? -4.624 6.598 11.128 1.00 97.12 81 LEU A CA 1
ATOM 670 C C . LEU A 1 81 ? -5.184 8.028 11.134 1.00 97.12 81 LEU A C 1
ATOM 672 O O . LEU A 1 81 ? -4.987 8.763 12.102 1.00 97.12 81 LEU A O 1
ATOM 676 N N . GLU A 1 82 ? -5.908 8.417 10.085 1.00 97.38 82 GLU A N 1
ATOM 677 C CA . GLU A 1 82 ? -6.578 9.717 9.999 1.00 97.38 82 GLU A CA 1
ATOM 678 C C . GLU A 1 82 ? -7.672 9.868 11.060 1.00 97.38 82 GLU A C 1
ATOM 680 O O . GLU A 1 82 ? -7.809 10.941 11.640 1.00 97.38 82 GLU A O 1
ATOM 685 N N . SER A 1 83 ? -8.391 8.790 11.396 1.00 97.06 83 SER A N 1
ATOM 686 C CA . SER A 1 83 ? -9.405 8.808 12.464 1.00 97.06 83 SER A CA 1
ATOM 687 C C . SER A 1 83 ? -8.840 9.078 13.872 1.00 97.06 83 SER A C 1
ATOM 689 O O . SER A 1 83 ? -9.599 9.384 14.793 1.00 97.06 83 SER A O 1
ATOM 691 N N . GLN A 1 84 ? -7.518 8.970 14.045 1.00 92.88 84 GLN A N 1
ATOM 692 C CA . GLN A 1 84 ? -6.804 9.195 15.308 1.00 92.88 84 GLN A CA 1
ATOM 693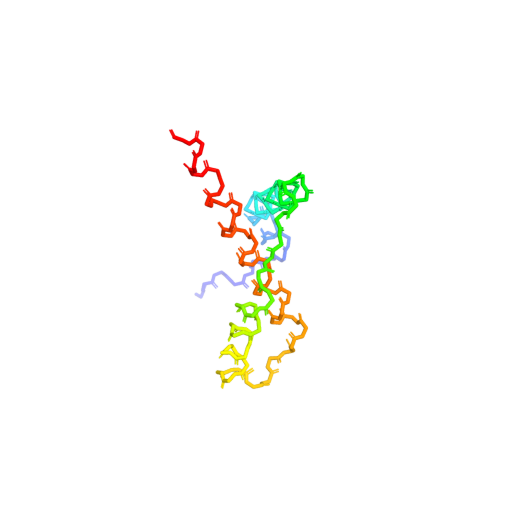 C C . GLN A 1 84 ? -6.140 10.582 15.401 1.00 92.88 84 GLN A C 1
ATOM 695 O O . GLN A 1 84 ? -5.490 10.869 16.410 1.00 92.88 84 GLN A O 1
ATOM 700 N N . SER A 1 85 ? -6.263 11.414 14.359 1.00 77.44 85 SER A N 1
ATOM 701 C CA . SER A 1 85 ? -5.669 12.760 14.265 1.00 77.44 85 SER A CA 1
ATOM 702 C C . SER A 1 85 ? -6.656 13.857 14.659 1.00 77.44 85 SER A C 1
ATOM 704 O O . SER A 1 85 ? -6.217 14.809 15.345 1.00 77.44 85 SER A O 1
#

Foldseek 3Di:
DDDDDPDPVNVCVVCVVVVVVVVVVLVVLVVLCVVVVQWADPVQLVVQLVVVCVVVVPDDSVVSSVVSRSVRSSVVSVVVVVVVD

Radius of gyration: 17.68 Å; chains: 1; bounding box: 43×27×42 Å

Secondary structure (DSSP, 8-state):
-------HHHHHHHHHHHHHHHHHHHHHHHHHHHHTT----HHHHHHHHHHHHHH-TTS-HHHHHHHHHHHHHHHHHHHHHHTT-